Protein AF-A0A5C0ZJ05-F1 (afdb_monomer_lite)

Radius of gyration: 14.86 Å; chains: 1; bounding box: 36×32×46 Å

Sequence (86 aa):
MEITRALFIKSLQEAAYMGAQLALTEAGLSKNFVSKNKAEKQYGKGTIKRMIEEGLINPVKDGYNTSTIRINVSELKAAAMVLNVG

Foldseek 3Di:
DVVVVVVVVVVVVLVVVLVVVVVCVVVVNDDQKDWPVVLCVQQNPVLSVVCVVVVLWDWDQDDDPDPTIITGPSSSSVSCVVVVTD

Secondary structure (DSSP, 8-state):
--HHHHHHHHHHHHHHHHHHHHHHHHTTSS-SEEEHHHHHHHH-HHHHHHHHHTTSS-PEE-SSS---EEEEHHHHHHHHHHTT--

pLDDT: mean 82.75, std 8.48, range [53.69, 93.5]

Structure (mmCIF, N/CA/C/O backbone):
data_AF-A0A5C0ZJ05-F1
#
_entry.id   AF-A0A5C0ZJ05-F1
#
loop_
_atom_site.group_PDB
_atom_site.id
_atom_site.type_symbol
_atom_site.label_atom_id
_atom_site.label_alt_id
_atom_site.label_comp_id
_atom_site.label_asym_id
_atom_site.label_entity_id
_atom_site.label_seq_id
_atom_site.pdbx_PDB_ins_code
_atom_site.Cartn_x
_atom_site.Cartn_y
_atom_site.Cartn_z
_atom_site.occupancy
_atom_site.B_iso_or_equiv
_atom_site.auth_seq_id
_atom_site.auth_comp_id
_atom_site.auth_asym_id
_atom_site.auth_atom_id
_atom_site.pdbx_PDB_model_num
ATOM 1 N N . MET A 1 1 ? 19.991 3.372 -27.703 1.00 55.31 1 MET A N 1
ATOM 2 C CA . MET A 1 1 ? 18.691 2.784 -27.305 1.00 55.31 1 MET A CA 1
ATOM 3 C C . MET A 1 1 ? 18.908 1.774 -26.168 1.00 55.31 1 MET A C 1
ATOM 5 O O . MET A 1 1 ? 18.521 0.624 -26.284 1.00 55.31 1 MET A O 1
ATOM 9 N N . GLU A 1 2 ? 19.563 2.177 -25.071 1.00 60.75 2 GLU A N 1
ATOM 10 C CA . GLU A 1 2 ? 19.808 1.301 -23.900 1.00 60.75 2 GLU A CA 1
ATOM 11 C C . GLU A 1 2 ? 18.791 1.518 -22.771 1.00 60.75 2 GLU A C 1
ATOM 13 O O . GLU A 1 2 ? 18.504 0.600 -22.003 1.00 60.75 2 GLU A O 1
ATOM 18 N N . ILE A 1 3 ? 18.183 2.709 -22.719 1.00 63.88 3 ILE A N 1
ATOM 19 C CA . ILE A 1 3 ? 17.209 3.105 -21.691 1.00 63.88 3 ILE A CA 1
ATOM 20 C C . ILE A 1 3 ? 16.007 2.144 -21.669 1.00 63.88 3 ILE A C 1
ATOM 22 O O . ILE A 1 3 ? 15.539 1.758 -20.602 1.00 63.88 3 ILE A O 1
ATOM 26 N N . THR A 1 4 ? 15.562 1.673 -22.837 1.00 81.56 4 THR A N 1
ATOM 27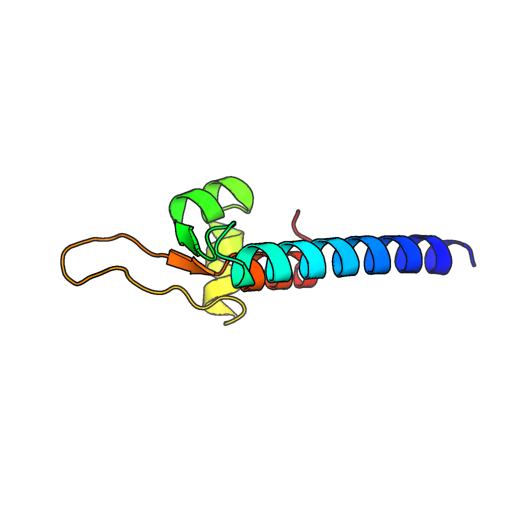 C CA . THR A 1 4 ? 14.400 0.782 -22.972 1.00 81.56 4 THR A CA 1
ATOM 28 C C . THR A 1 4 ? 14.619 -0.584 -22.317 1.00 81.56 4 THR A C 1
ATOM 30 O O . THR A 1 4 ? 13.702 -1.123 -21.703 1.00 81.56 4 THR A O 1
ATOM 33 N N . ARG A 1 5 ? 15.837 -1.141 -22.389 1.00 85.81 5 ARG A N 1
ATOM 34 C CA . ARG A 1 5 ? 16.146 -2.459 -21.811 1.00 85.81 5 ARG A CA 1
ATOM 35 C C . ARG A 1 5 ? 16.180 -2.407 -20.286 1.00 85.81 5 ARG A C 1
ATOM 37 O O . ARG A 1 5 ? 15.634 -3.294 -19.637 1.00 85.81 5 ARG A O 1
ATOM 44 N N . ALA A 1 6 ? 16.792 -1.369 -19.721 1.00 84.19 6 ALA A N 1
ATOM 45 C CA . ALA A 1 6 ? 16.831 -1.173 -18.274 1.00 84.19 6 ALA A CA 1
ATOM 46 C C . ALA A 1 6 ? 15.421 -0.953 -17.696 1.00 84.19 6 ALA A C 1
ATOM 48 O O . ALA A 1 6 ? 15.064 -1.572 -16.695 1.00 84.19 6 ALA A O 1
ATOM 49 N N . LEU A 1 7 ? 14.596 -0.140 -18.367 1.00 84.56 7 LEU A N 1
ATOM 50 C CA . LEU A 1 7 ? 13.207 0.104 -17.965 1.00 84.56 7 LEU A CA 1
ATOM 51 C C . LEU A 1 7 ? 12.358 -1.178 -18.022 1.00 84.56 7 LEU A C 1
ATOM 53 O O . LEU A 1 7 ? 11.550 -1.448 -17.132 1.00 84.56 7 LEU A O 1
ATOM 57 N N . PHE A 1 8 ? 12.577 -2.001 -19.048 1.00 86.56 8 PHE A N 1
ATOM 58 C CA . PHE A 1 8 ? 11.898 -3.283 -19.204 1.00 86.56 8 PHE A CA 1
ATOM 59 C C . PHE A 1 8 ? 12.271 -4.282 -18.098 1.00 86.56 8 PHE A C 1
ATOM 61 O O . PHE A 1 8 ? 11.402 -4.915 -17.509 1.00 86.56 8 PHE A O 1
ATOM 68 N N . ILE A 1 9 ? 13.555 -4.386 -17.745 1.00 89.50 9 ILE A N 1
ATOM 69 C CA . ILE A 1 9 ? 13.990 -5.254 -16.638 1.00 89.50 9 ILE A CA 1
ATOM 70 C C . ILE A 1 9 ? 13.382 -4.786 -15.312 1.00 89.50 9 ILE A C 1
ATOM 72 O O . ILE A 1 9 ? 12.897 -5.611 -14.538 1.00 89.50 9 ILE A O 1
ATOM 76 N N . LYS A 1 10 ? 13.365 -3.472 -15.064 1.00 84.62 10 LYS A N 1
ATOM 77 C CA . LYS A 1 10 ? 12.801 -2.903 -13.836 1.00 84.62 10 LYS A CA 1
ATOM 78 C C . LYS A 1 10 ? 11.303 -3.203 -13.703 1.00 84.62 10 LYS A C 1
ATOM 80 O O . LYS A 1 10 ? 10.871 -3.682 -12.660 1.00 84.62 10 LYS A O 1
ATOM 85 N N . SER A 1 11 ? 10.537 -3.009 -14.775 1.00 79.19 11 SER A N 1
ATOM 86 C CA . SER A 1 11 ? 9.099 -3.316 -14.779 1.00 79.19 11 SER A CA 1
ATOM 87 C C . SER A 1 11 ? 8.808 -4.807 -14.568 1.00 79.19 11 SER A C 1
ATOM 89 O O . SER A 1 11 ? 7.880 -5.145 -13.835 1.00 79.19 11 SER A O 1
ATOM 91 N N . LEU A 1 12 ? 9.627 -5.713 -15.117 1.00 89.75 12 LEU A N 1
ATOM 92 C CA . LEU A 1 12 ? 9.509 -7.152 -14.841 1.00 89.75 12 LEU A CA 1
ATOM 93 C C . LEU A 1 12 ? 9.791 -7.500 -13.373 1.00 89.75 12 LEU A C 1
ATOM 95 O O . LEU A 1 12 ? 9.086 -8.324 -12.791 1.00 89.75 12 LEU A O 1
ATOM 99 N N . GLN A 1 13 ? 10.802 -6.877 -12.764 1.00 86.00 13 GLN A N 1
ATOM 100 C CA . GLN A 1 13 ? 11.118 -7.080 -11.346 1.00 86.00 13 GLN A CA 1
ATOM 101 C C . GLN A 1 13 ? 9.981 -6.596 -10.439 1.00 86.00 13 GLN A C 1
ATOM 103 O O . GLN A 1 13 ? 9.606 -7.293 -9.495 1.00 86.00 13 GLN A O 1
ATOM 108 N N . GLU A 1 14 ? 9.400 -5.436 -10.746 1.00 80.25 14 GLU A N 1
ATOM 109 C CA . GLU A 1 14 ? 8.261 -4.879 -10.009 1.00 80.25 14 GLU A CA 1
ATOM 110 C C . GLU A 1 14 ? 7.018 -5.768 -10.144 1.00 80.25 14 GLU A C 1
ATOM 112 O O . GLU A 1 14 ? 6.383 -6.092 -9.138 1.00 80.25 14 GLU A O 1
ATOM 117 N N . ALA A 1 15 ? 6.722 -6.256 -11.353 1.00 83.06 15 ALA A N 1
ATOM 118 C CA . ALA A 1 15 ? 5.616 -7.181 -11.589 1.00 83.06 15 ALA A CA 1
ATOM 119 C C . ALA A 1 15 ? 5.788 -8.504 -10.821 1.00 83.06 15 ALA A C 1
ATOM 121 O O . ALA A 1 15 ? 4.851 -8.967 -10.167 1.00 83.06 15 ALA A O 1
ATOM 122 N N . ALA A 1 16 ? 6.991 -9.090 -10.837 1.00 84.38 16 ALA A N 1
ATOM 123 C CA . ALA A 1 16 ? 7.288 -10.316 -10.097 1.00 84.38 16 ALA A CA 1
ATOM 124 C C . ALA A 1 16 ? 7.128 -10.121 -8.581 1.00 84.38 16 ALA A C 1
ATOM 126 O O . ALA A 1 16 ? 6.551 -10.965 -7.893 1.00 84.38 16 ALA A O 1
ATOM 127 N N . TYR A 1 17 ? 7.588 -8.982 -8.062 1.00 81.12 17 TYR A N 1
ATOM 128 C CA . TYR A 1 17 ? 7.429 -8.632 -6.657 1.00 81.12 17 TYR A CA 1
ATOM 129 C C . TYR A 1 17 ? 5.953 -8.489 -6.260 1.00 81.12 17 TYR A C 1
ATOM 131 O O . TYR A 1 17 ? 5.543 -9.025 -5.228 1.00 81.12 17 TYR A O 1
ATOM 139 N N . MET A 1 18 ? 5.139 -7.820 -7.084 1.00 77.25 18 MET A N 1
ATOM 140 C CA . MET A 1 18 ? 3.695 -7.698 -6.853 1.00 77.25 18 MET A CA 1
ATOM 141 C C . MET A 1 18 ? 2.987 -9.056 -6.894 1.00 77.25 18 MET A C 1
ATOM 143 O O . MET A 1 18 ? 2.180 -9.342 -6.010 1.00 77.25 18 MET A O 1
ATOM 147 N N . GLY A 1 19 ? 3.329 -9.921 -7.853 1.00 80.06 19 GLY A N 1
ATOM 148 C CA . GLY A 1 19 ? 2.779 -11.276 -7.938 1.00 80.06 19 GLY A CA 1
ATOM 149 C C . GLY A 1 19 ? 3.096 -12.119 -6.699 1.00 80.06 19 GLY A C 1
ATOM 150 O O . GLY A 1 19 ? 2.208 -12.759 -6.139 1.00 80.06 19 GLY A O 1
ATOM 151 N N . ALA A 1 20 ? 4.336 -12.056 -6.203 1.00 80.81 20 ALA A N 1
ATOM 152 C CA . ALA A 1 20 ? 4.734 -12.753 -4.980 1.00 80.81 20 ALA A CA 1
ATOM 153 C C . ALA A 1 20 ? 3.976 -12.241 -3.744 1.00 80.81 20 ALA A C 1
ATOM 155 O O . ALA A 1 20 ? 3.559 -13.026 -2.893 1.00 80.81 20 ALA A O 1
ATOM 156 N N . GLN A 1 21 ? 3.772 -10.926 -3.644 1.00 76.38 21 GLN A N 1
ATOM 157 C CA . GLN A 1 21 ? 2.989 -10.332 -2.564 1.00 76.38 21 GLN A CA 1
ATOM 158 C C . GLN A 1 21 ? 1.540 -10.803 -2.575 1.00 76.38 21 GLN A C 1
ATOM 160 O O . GLN A 1 21 ? 1.035 -11.185 -1.522 1.00 76.38 21 GLN A O 1
ATOM 165 N N . LEU A 1 22 ? 0.905 -10.796 -3.750 1.00 76.12 22 LEU A N 1
ATOM 166 C CA . LEU A 1 22 ? -0.469 -11.251 -3.928 1.00 76.12 22 LEU A CA 1
ATOM 167 C C . LEU A 1 22 ? -0.612 -12.716 -3.500 1.00 76.12 22 LEU A C 1
ATOM 169 O O . LEU A 1 22 ? -1.466 -13.022 -2.677 1.00 76.12 22 LEU A O 1
ATOM 173 N N . ALA A 1 23 ? 0.288 -13.590 -3.961 1.00 79.44 23 ALA A N 1
ATOM 174 C CA . ALA A 1 23 ? 0.274 -15.008 -3.612 1.00 79.44 23 ALA A CA 1
ATOM 175 C C . ALA A 1 23 ? 0.434 -15.250 -2.099 1.00 79.44 23 ALA A C 1
ATOM 177 O O . ALA A 1 23 ? -0.293 -16.050 -1.515 1.00 79.44 23 ALA A O 1
ATOM 178 N N . LEU A 1 24 ? 1.347 -14.531 -1.432 1.00 76.88 24 LEU A N 1
ATOM 179 C CA . LEU A 1 24 ? 1.516 -14.617 0.027 1.00 76.88 24 LEU A CA 1
ATOM 180 C C . LEU A 1 24 ? 0.276 -14.127 0.781 1.00 76.88 24 LEU A C 1
ATOM 182 O O . LEU A 1 24 ? -0.066 -14.652 1.839 1.00 76.88 24 LEU A O 1
ATOM 186 N N . THR A 1 25 ? -0.378 -13.105 0.245 1.00 76.31 25 THR A N 1
ATOM 187 C CA . THR A 1 25 ? -1.626 -12.540 0.751 1.00 76.31 25 THR A CA 1
ATOM 188 C C . THR A 1 25 ? -2.786 -13.530 0.620 1.00 76.31 25 THR A C 1
ATOM 190 O O . THR A 1 25 ? -3.494 -13.765 1.597 1.00 76.31 25 THR A O 1
ATOM 193 N N . GLU A 1 26 ? -2.964 -14.141 -0.551 1.00 75.75 26 GLU A N 1
ATOM 194 C CA . GLU A 1 26 ? -4.012 -15.137 -0.816 1.00 75.75 26 GLU A CA 1
ATOM 195 C C . GLU A 1 26 ? -3.810 -16.411 0.007 1.00 75.75 26 GLU A C 1
ATOM 197 O O . GLU A 1 26 ? -4.770 -16.975 0.525 1.00 75.75 26 GLU A O 1
ATOM 202 N N . ALA A 1 27 ? -2.555 -16.812 0.219 1.00 79.56 27 ALA A N 1
ATOM 203 C CA . ALA A 1 27 ? -2.196 -17.914 1.105 1.00 79.56 27 ALA A CA 1
ATOM 204 C C . ALA A 1 27 ? -2.379 -17.591 2.605 1.00 79.56 27 ALA A C 1
ATOM 206 O O . ALA A 1 27 ? -2.130 -18.449 3.450 1.00 79.56 27 ALA A O 1
ATOM 207 N N . GLY A 1 28 ? -2.759 -16.357 2.966 1.00 75.19 28 GLY A N 1
ATOM 208 C CA . GLY A 1 28 ? -2.901 -15.913 4.358 1.00 75.19 28 GLY A CA 1
ATOM 209 C C . GLY A 1 28 ? -1.573 -15.764 5.115 1.00 75.19 28 GLY A C 1
ATOM 210 O O . GLY A 1 28 ? -1.572 -15.566 6.329 1.00 75.19 28 GLY A O 1
ATOM 211 N N . LEU A 1 29 ? -0.440 -15.843 4.412 1.00 76.50 29 LEU A N 1
ATOM 212 C CA . LEU A 1 29 ? 0.915 -15.776 4.970 1.00 76.50 29 LEU A CA 1
ATOM 213 C C . LEU A 1 29 ? 1.410 -14.334 5.164 1.00 76.50 29 LEU A C 1
ATOM 215 O O . LEU A 1 29 ? 2.348 -14.096 5.924 1.00 76.50 29 LEU A O 1
ATOM 219 N N . SER A 1 30 ? 0.785 -13.360 4.499 1.00 71.62 30 SER A N 1
ATOM 220 C CA . SER A 1 30 ? 1.085 -11.933 4.638 1.00 71.62 30 SER A CA 1
ATOM 221 C C . SER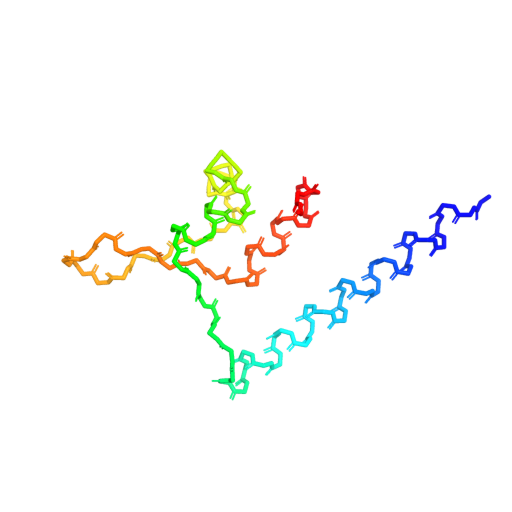 A 1 30 ? -0.168 -11.138 4.995 1.00 71.62 30 SER A C 1
ATOM 223 O O . SER A 1 30 ? -1.261 -11.404 4.503 1.00 71.62 30 SER A O 1
ATOM 225 N N . LYS A 1 31 ? -0.013 -10.116 5.847 1.00 68.94 31 LYS A N 1
ATOM 226 C CA . LYS A 1 31 ? -1.108 -9.192 6.161 1.00 68.94 31 LYS A CA 1
ATOM 227 C C . LYS A 1 31 ? -1.340 -8.255 4.978 1.00 68.94 31 LYS A C 1
ATOM 229 O O . LYS A 1 31 ? -0.474 -7.451 4.646 1.00 68.94 31 LYS A O 1
ATOM 234 N N . ASN A 1 32 ? -2.554 -8.283 4.435 1.00 79.31 32 ASN A N 1
ATOM 235 C CA . ASN A 1 32 ? -2.977 -7.427 3.314 1.00 79.31 32 ASN A CA 1
ATOM 236 C C . ASN A 1 32 ? -3.050 -5.949 3.685 1.00 79.31 32 ASN A C 1
ATOM 238 O O . ASN A 1 32 ? -3.195 -5.101 2.813 1.00 79.31 32 ASN A O 1
ATOM 242 N N . PHE A 1 33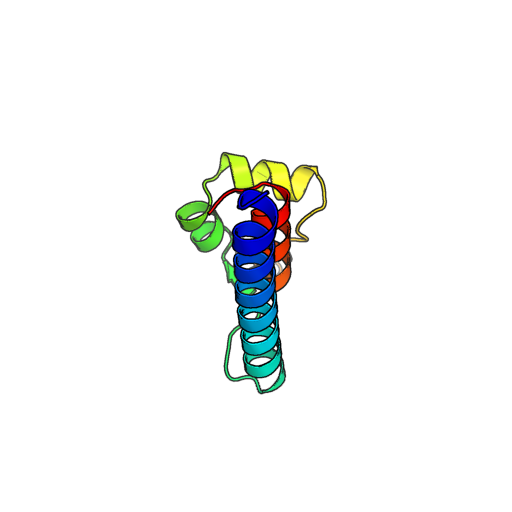 ? -2.977 -5.640 4.980 1.00 84.75 33 PHE A N 1
ATOM 243 C CA . PHE A 1 33 ? -3.184 -4.307 5.506 1.00 84.75 33 PHE A CA 1
ATOM 244 C C . PHE A 1 33 ? -2.026 -3.866 6.391 1.00 84.75 33 PHE A C 1
ATOM 246 O O . PHE A 1 33 ? -1.527 -4.618 7.233 1.00 84.75 33 PHE A O 1
ATOM 253 N N . VAL A 1 34 ? -1.664 -2.597 6.258 1.00 88.06 34 VAL A N 1
ATOM 254 C CA . VAL A 1 34 ? -0.789 -1.877 7.183 1.00 88.06 34 VAL A CA 1
ATOM 255 C C . VAL A 1 34 ? -1.563 -0.755 7.850 1.00 88.06 34 VAL A C 1
ATOM 257 O O . VAL A 1 34 ? -2.543 -0.249 7.308 1.00 88.06 34 VAL A O 1
ATOM 260 N N . SER A 1 35 ? -1.138 -0.352 9.044 1.00 88.69 35 SER A N 1
ATOM 261 C CA . SER A 1 35 ? -1.709 0.839 9.664 1.00 88.69 35 SER A CA 1
ATOM 262 C C . SER A 1 35 ? -1.287 2.092 8.896 1.00 88.69 35 SER A C 1
ATOM 264 O O . SER A 1 35 ? -0.163 2.167 8.390 1.00 88.69 35 SER A O 1
ATOM 266 N N . LYS A 1 36 ? -2.151 3.111 8.876 1.00 89.94 36 LYS A N 1
ATOM 267 C CA . LYS A 1 36 ? -1.839 4.426 8.299 1.00 89.94 36 LYS A CA 1
ATOM 268 C C . LYS A 1 36 ? -0.517 4.983 8.831 1.00 89.94 36 LYS A C 1
ATOM 270 O O . LYS A 1 36 ? 0.324 5.391 8.045 1.00 89.94 36 LYS A O 1
ATOM 275 N N . ASN A 1 37 ? -0.271 4.888 10.139 1.00 87.94 37 ASN A N 1
ATOM 276 C CA . ASN A 1 37 ? 0.987 5.343 10.744 1.00 87.94 37 ASN A CA 1
ATOM 277 C C . ASN A 1 37 ? 2.220 4.623 10.173 1.00 87.94 37 ASN A C 1
ATOM 279 O O . ASN A 1 37 ? 3.273 5.236 10.016 1.00 87.94 37 ASN A O 1
ATOM 283 N N . LYS A 1 38 ? 2.117 3.320 9.880 1.00 88.56 38 LYS A N 1
ATOM 284 C CA . LYS A 1 38 ? 3.216 2.565 9.266 1.00 88.56 38 LYS A CA 1
ATOM 285 C C . LYS A 1 38 ? 3.433 2.995 7.814 1.00 88.56 38 LYS A C 1
ATOM 287 O O . LYS A 1 38 ? 4.576 3.200 7.425 1.00 88.56 38 LYS A O 1
ATOM 292 N N . ALA A 1 39 ? 2.355 3.189 7.055 1.00 89.19 39 ALA A N 1
ATOM 293 C CA . ALA A 1 39 ? 2.420 3.697 5.687 1.00 89.19 39 ALA A CA 1
ATOM 294 C C . ALA A 1 39 ? 3.029 5.112 5.628 1.00 89.19 39 ALA A C 1
ATOM 296 O O . ALA A 1 39 ? 3.935 5.363 4.842 1.00 89.19 39 ALA A O 1
ATOM 297 N N . GLU A 1 40 ? 2.616 6.014 6.519 1.00 92.50 40 GLU A N 1
ATOM 298 C CA . GLU A 1 40 ? 3.159 7.375 6.620 1.00 92.50 40 GLU A CA 1
ATOM 299 C C . GLU A 1 40 ? 4.642 7.401 6.994 1.00 92.50 40 GLU A C 1
ATOM 301 O O . GLU A 1 40 ? 5.374 8.254 6.498 1.00 92.50 40 GLU A O 1
ATOM 306 N N . LYS A 1 41 ? 5.101 6.475 7.848 1.00 90.19 41 LYS A N 1
ATOM 307 C CA . LYS A 1 41 ? 6.530 6.327 8.163 1.00 90.19 41 LYS A CA 1
ATOM 308 C C . LYS A 1 41 ? 7.350 5.868 6.959 1.00 90.19 41 LYS A C 1
ATOM 310 O O . LYS A 1 41 ? 8.513 6.235 6.872 1.00 90.19 41 LYS A O 1
ATOM 315 N N . GLN A 1 42 ? 6.766 5.058 6.078 1.00 88.19 42 GLN A N 1
ATOM 316 C CA . GLN A 1 42 ? 7.468 4.492 4.930 1.00 88.19 42 GLN A CA 1
ATOM 317 C C . GLN A 1 42 ? 7.474 5.436 3.720 1.00 88.19 42 GLN A C 1
ATOM 319 O O . GLN A 1 42 ? 8.517 5.622 3.113 1.00 88.19 42 GLN A O 1
ATOM 324 N N . TYR A 1 43 ? 6.336 6.051 3.391 1.00 88.25 43 TYR A N 1
ATOM 325 C CA . TYR A 1 43 ? 6.164 6.834 2.157 1.00 88.25 43 TYR A CA 1
ATOM 326 C C . TYR A 1 43 ? 6.068 8.349 2.393 1.00 88.25 43 TYR A C 1
ATOM 328 O O . TYR A 1 43 ? 6.062 9.133 1.445 1.00 88.25 43 TYR A O 1
ATOM 336 N N . GLY A 1 44 ? 5.980 8.776 3.655 1.00 91.50 44 GLY A N 1
ATOM 337 C CA . GLY A 1 44 ? 5.794 10.170 4.045 1.00 91.50 44 GLY A CA 1
ATOM 338 C C . GLY A 1 44 ? 4.321 10.575 4.160 1.00 91.50 44 GLY A C 1
ATOM 339 O O . GLY A 1 44 ? 3.459 10.159 3.386 1.00 91.50 44 GLY A O 1
ATOM 340 N N . LYS A 1 45 ? 4.022 11.443 5.135 1.00 92.19 45 LYS A N 1
ATOM 341 C CA . LYS A 1 45 ? 2.652 11.913 5.419 1.00 92.19 45 LYS A CA 1
ATOM 342 C C . LYS A 1 45 ? 1.997 12.626 4.236 1.00 92.19 45 LYS A C 1
ATOM 344 O O . LYS A 1 45 ? 0.829 12.380 3.953 1.00 92.19 45 LYS A O 1
ATOM 349 N N . GLY A 1 46 ? 2.742 13.500 3.554 1.00 92.62 46 GLY A N 1
ATOM 350 C CA . GLY A 1 46 ? 2.242 14.247 2.395 1.00 92.62 46 GLY A CA 1
ATOM 351 C C . GLY A 1 46 ? 1.880 13.329 1.229 1.00 92.62 46 GLY A C 1
ATOM 352 O O . GLY A 1 46 ? 0.812 13.475 0.645 1.00 92.62 46 GLY A O 1
ATOM 353 N N . THR A 1 47 ? 2.719 12.327 0.965 1.00 92.62 47 THR A N 1
ATOM 354 C CA . THR A 1 47 ? 2.492 11.311 -0.067 1.00 92.62 47 THR A CA 1
ATOM 355 C C . THR A 1 47 ? 1.236 10.497 0.215 1.00 92.62 47 THR A C 1
ATOM 357 O O . THR A 1 47 ? 0.375 10.388 -0.650 1.00 92.62 47 THR A O 1
ATOM 360 N N . ILE A 1 48 ? 1.084 9.980 1.440 1.00 93.38 48 ILE A N 1
ATOM 361 C CA . ILE A 1 48 ? -0.112 9.222 1.837 1.00 93.38 48 ILE A CA 1
ATOM 362 C C . ILE A 1 48 ? -1.368 10.082 1.7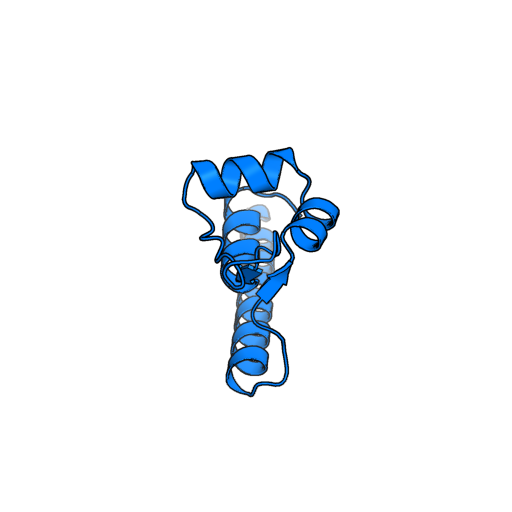31 1.00 93.38 48 ILE A C 1
ATOM 364 O O . ILE A 1 48 ? -2.381 9.619 1.218 1.00 93.38 48 ILE A O 1
ATOM 368 N N . LYS A 1 49 ? -1.308 11.338 2.187 1.00 93.50 49 LYS A N 1
ATOM 369 C CA . LYS A 1 49 ? -2.426 12.276 2.059 1.00 93.50 49 LYS A CA 1
ATOM 370 C C . LYS A 1 49 ? -2.820 12.460 0.590 1.00 93.50 49 LYS A C 1
ATOM 372 O O . LYS A 1 49 ? -3.989 12.276 0.274 1.00 93.50 49 LYS A O 1
ATOM 377 N N . ARG A 1 50 ? -1.848 12.719 -0.291 1.00 92.50 50 ARG A N 1
ATOM 378 C CA . ARG A 1 50 ? -2.084 12.858 -1.732 1.00 92.50 50 ARG A CA 1
ATOM 379 C C . ARG A 1 50 ? -2.708 11.599 -2.333 1.00 92.50 50 ARG A C 1
ATOM 381 O O . ARG A 1 50 ? -3.700 11.704 -3.033 1.00 92.50 50 ARG A O 1
ATOM 388 N N . MET A 1 51 ? -2.185 10.416 -2.013 1.00 91.75 51 MET A N 1
ATOM 389 C CA . MET A 1 51 ? -2.727 9.145 -2.514 1.00 91.75 51 MET A CA 1
ATOM 390 C C . MET A 1 51 ? -4.188 8.920 -2.104 1.00 91.75 51 MET A C 1
ATOM 392 O O . MET A 1 51 ? -4.955 8.363 -2.882 1.00 91.75 51 MET A O 1
ATOM 396 N N . ILE A 1 52 ? -4.574 9.341 -0.894 1.00 92.19 52 ILE A N 1
ATOM 397 C CA . ILE A 1 52 ? -5.966 9.265 -0.423 1.00 92.19 52 ILE A CA 1
ATOM 398 C C . ILE A 1 52 ? -6.836 10.284 -1.166 1.00 92.19 52 ILE A C 1
ATOM 400 O O . ILE A 1 52 ? -7.929 9.945 -1.603 1.00 92.19 52 ILE A O 1
ATOM 404 N N . GLU A 1 53 ? -6.359 11.522 -1.313 1.00 92.50 53 GLU A N 1
ATOM 405 C CA . GLU A 1 53 ? -7.085 12.602 -1.998 1.00 92.50 53 GLU A CA 1
ATOM 406 C C . GLU A 1 53 ? -7.284 12.317 -3.494 1.00 92.50 53 GLU A C 1
ATOM 408 O O . GLU A 1 53 ? -8.342 12.612 -4.039 1.00 92.50 53 GLU A O 1
ATOM 413 N N . GLU A 1 54 ? -6.299 11.693 -4.140 1.00 90.56 54 GLU A N 1
ATOM 414 C CA . GLU A 1 54 ? -6.350 11.263 -5.543 1.00 90.56 54 GLU A CA 1
ATOM 415 C C . GLU A 1 54 ? -7.101 9.931 -5.738 1.00 90.56 54 GLU A C 1
ATOM 417 O O . GLU A 1 54 ? -7.274 9.487 -6.871 1.00 90.56 54 GLU A O 1
ATOM 422 N N . GLY A 1 55 ? -7.549 9.274 -4.660 1.00 89.81 55 GLY A N 1
ATOM 423 C CA . GLY A 1 55 ? -8.282 8.004 -4.726 1.00 89.81 55 GLY A CA 1
ATOM 424 C C . GLY A 1 55 ? -7.436 6.797 -5.151 1.00 89.81 55 GLY A C 1
ATOM 425 O O . GLY A 1 55 ? -7.984 5.774 -5.555 1.00 89.81 55 GLY A O 1
ATOM 426 N N . LEU A 1 56 ? -6.105 6.894 -5.063 1.00 87.69 56 LEU A N 1
ATOM 427 C CA . LEU A 1 56 ? -5.176 5.811 -5.408 1.00 87.69 56 LEU A CA 1
ATOM 428 C C . LEU A 1 56 ? -5.146 4.699 -4.352 1.00 87.69 56 LEU A C 1
ATOM 430 O O . LEU A 1 56 ? -4.787 3.564 -4.658 1.00 87.69 56 LEU A O 1
ATOM 434 N N . ILE A 1 57 ? -5.483 5.032 -3.104 1.00 91.19 57 ILE A N 1
ATOM 435 C CA . ILE A 1 57 ? -5.594 4.084 -1.992 1.00 91.19 57 ILE A CA 1
ATOM 436 C C . ILE A 1 57 ? -6.893 4.332 -1.234 1.00 91.19 57 ILE A C 1
ATOM 438 O O . ILE A 1 57 ? -7.284 5.485 -1.047 1.00 91.19 57 ILE A O 1
ATOM 442 N N . ASN A 1 58 ? -7.521 3.264 -0.736 1.00 89.12 58 ASN A N 1
ATOM 443 C CA . ASN A 1 58 ? -8.800 3.325 -0.031 1.00 89.12 58 ASN A CA 1
ATOM 444 C C . ASN A 1 58 ? -8.628 2.903 1.437 1.00 89.12 58 ASN A C 1
ATOM 446 O O . ASN A 1 58 ? -8.647 1.711 1.763 1.00 89.12 58 ASN A O 1
ATOM 450 N N . PRO A 1 59 ? -8.435 3.856 2.368 1.00 88.38 59 PRO A N 1
ATOM 451 C CA . PRO A 1 59 ? -8.247 3.533 3.772 1.00 88.38 59 PRO A CA 1
ATOM 452 C C . PRO A 1 59 ? -9.543 3.009 4.393 1.00 88.38 59 PRO A C 1
ATOM 454 O O . PRO A 1 59 ? -10.595 3.638 4.302 1.00 88.38 59 PRO A O 1
ATOM 457 N N . VAL A 1 60 ? -9.446 1.898 5.113 1.00 87.50 60 VAL A N 1
ATOM 458 C CA . VAL A 1 60 ? -10.555 1.301 5.859 1.00 87.50 60 VAL A CA 1
ATOM 459 C C . VAL A 1 60 ? -10.378 1.615 7.340 1.00 87.50 60 VAL A C 1
ATOM 461 O O . VAL A 1 60 ? -9.339 1.312 7.932 1.00 87.50 60 VAL A O 1
ATOM 464 N N . LYS A 1 61 ? -11.388 2.226 7.965 1.00 84.44 61 LYS A N 1
ATOM 465 C CA . LYS A 1 61 ? -11.387 2.453 9.416 1.00 84.44 61 LYS A CA 1
ATOM 466 C C . LYS A 1 61 ? -11.654 1.139 10.150 1.00 84.44 61 LYS A C 1
ATOM 468 O O . LYS A 1 61 ? -12.566 0.400 9.789 1.00 84.44 61 LYS A O 1
ATOM 473 N N . ASP A 1 62 ? -10.868 0.864 11.186 1.00 80.06 62 ASP A N 1
ATOM 474 C CA . ASP A 1 62 ? -11.006 -0.343 11.992 1.00 80.06 62 ASP A CA 1
ATOM 475 C C . ASP A 1 62 ? -11.876 -0.088 13.230 1.00 80.06 62 ASP A C 1
ATOM 477 O O . ASP A 1 62 ? -11.470 0.579 14.187 1.00 80.06 62 ASP A O 1
ATOM 481 N N . GLY A 1 63 ? -13.091 -0.632 13.204 1.00 72.94 63 GLY A N 1
ATOM 482 C CA . GLY A 1 63 ? -14.057 -0.528 14.294 1.00 72.94 63 GLY A CA 1
ATOM 483 C C . GLY A 1 63 ? -14.592 0.887 14.561 1.00 72.94 63 GLY A C 1
ATOM 484 O O . GLY A 1 63 ? -14.223 1.878 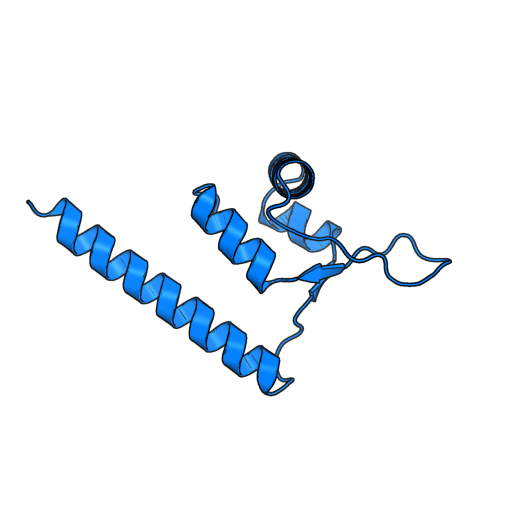13.928 1.00 72.94 63 GLY A O 1
ATOM 485 N N . TYR A 1 64 ? -15.503 0.972 15.533 1.00 69.00 64 TYR A N 1
ATOM 486 C CA . TYR A 1 64 ? -16.207 2.215 15.873 1.00 69.00 64 TYR A CA 1
ATOM 487 C C . TYR A 1 64 ? -15.445 3.083 16.888 1.00 69.00 64 TYR A C 1
ATOM 489 O O . TYR A 1 64 ? -15.396 4.301 16.728 1.00 69.00 64 TYR A O 1
ATOM 497 N N . ASN A 1 65 ? -14.784 2.455 17.869 1.00 72.88 65 ASN A N 1
ATOM 498 C CA . ASN A 1 65 ? -14.121 3.127 18.999 1.00 72.88 65 ASN A CA 1
ATOM 499 C C . ASN A 1 65 ? -12.594 3.246 18.872 1.00 72.88 65 ASN A C 1
ATOM 501 O O . ASN A 1 65 ? -11.930 3.613 19.839 1.00 72.88 65 ASN A O 1
ATOM 505 N N . THR A 1 66 ? -12.012 2.942 17.708 1.00 73.19 66 THR A N 1
ATOM 506 C CA . THR A 1 66 ? -10.573 3.141 17.490 1.00 73.19 66 THR A CA 1
ATOM 507 C C . THR A 1 66 ? -10.309 4.111 16.345 1.00 73.19 66 THR A C 1
ATOM 509 O O . THR A 1 66 ? -11.064 4.192 15.375 1.00 73.19 66 THR A O 1
ATOM 512 N N . SER A 1 67 ? -9.207 4.852 16.454 1.00 73.44 67 SER A N 1
ATOM 513 C CA . SER A 1 67 ? -8.681 5.696 15.373 1.00 73.44 67 SER A CA 1
ATOM 514 C C . SER A 1 67 ? -7.785 4.909 14.410 1.00 73.44 67 SER A C 1
ATOM 516 O O . SER A 1 67 ? -7.051 5.500 13.618 1.00 73.44 67 SER A O 1
ATOM 518 N N . THR A 1 68 ? -7.794 3.576 14.493 1.00 81.88 68 THR A N 1
ATOM 519 C CA . THR A 1 68 ? -6.963 2.723 13.649 1.00 81.88 68 THR A CA 1
ATOM 520 C C . THR A 1 68 ? -7.501 2.750 12.228 1.00 81.88 68 THR A C 1
ATOM 522 O O . THR A 1 68 ? -8.668 2.464 11.979 1.00 81.88 68 THR A O 1
ATOM 525 N N . ILE A 1 69 ? -6.629 3.091 11.284 1.00 86.94 69 ILE A N 1
ATOM 526 C CA . ILE A 1 69 ? -6.926 3.064 9.854 1.00 86.94 69 ILE A CA 1
ATOM 527 C C . ILE A 1 69 ? -6.005 2.032 9.222 1.00 86.94 69 ILE A C 1
ATOM 529 O O . ILE A 1 69 ? -4.783 2.092 9.403 1.00 86.94 69 ILE A O 1
ATOM 533 N N . ARG A 1 70 ? -6.599 1.091 8.495 1.00 88.25 70 ARG A N 1
ATOM 534 C CA . ARG A 1 70 ? -5.925 0.058 7.717 1.00 88.25 70 ARG A CA 1
ATOM 535 C C . ARG A 1 70 ? -5.886 0.473 6.254 1.00 88.25 70 ARG A C 1
ATOM 537 O O . ARG A 1 70 ? -6.881 0.929 5.708 1.00 88.25 70 ARG A O 1
ATOM 544 N N . ILE A 1 71 ? -4.734 0.305 5.626 1.00 89.31 71 ILE A N 1
ATOM 545 C CA . ILE A 1 71 ? -4.522 0.591 4.208 1.00 89.31 71 ILE A CA 1
ATOM 546 C C . ILE A 1 71 ? -4.040 -0.688 3.542 1.00 89.31 71 ILE A C 1
ATOM 548 O O . ILE A 1 71 ? -3.168 -1.369 4.091 1.00 89.31 71 ILE A O 1
ATOM 552 N N . ASN A 1 72 ? -4.622 -1.023 2.392 1.00 87.38 72 ASN A N 1
ATOM 553 C CA . ASN A 1 72 ? -4.230 -2.193 1.624 1.00 87.38 72 ASN A CA 1
ATOM 554 C C . ASN A 1 72 ? -2.792 -2.021 1.099 1.00 87.38 72 ASN A C 1
ATOM 556 O O . ASN A 1 72 ? -2.465 -1.016 0.473 1.00 87.38 72 ASN A O 1
ATOM 560 N N . VAL A 1 73 ? -1.920 -2.992 1.373 1.00 85.44 73 VAL A N 1
ATOM 561 C CA . VAL A 1 73 ? -0.496 -2.942 1.000 1.00 85.44 73 VAL A CA 1
ATOM 562 C C . VAL A 1 73 ? -0.306 -2.957 -0.515 1.00 85.44 73 VAL A C 1
ATOM 564 O O . VAL A 1 73 ? 0.595 -2.284 -1.015 1.00 85.44 73 VAL A O 1
ATOM 567 N N . SER A 1 74 ? -1.147 -3.690 -1.244 1.00 82.06 74 SER A N 1
ATOM 568 C CA . SER A 1 74 ? -1.086 -3.779 -2.702 1.00 82.06 74 SER A CA 1
ATOM 569 C C . SER A 1 74 ? -1.465 -2.452 -3.355 1.00 82.06 74 SER A C 1
ATOM 571 O O . SER A 1 74 ? -0.726 -1.976 -4.213 1.00 82.06 74 SER A O 1
ATOM 573 N N . GLU A 1 75 ? -2.546 -1.805 -2.898 1.00 84.88 75 GLU A N 1
ATOM 574 C CA . GLU A 1 75 ? -2.926 -0.458 -3.361 1.00 84.88 75 GLU A CA 1
ATOM 575 C C . GLU A 1 75 ? -1.815 0.554 -3.070 1.00 84.88 75 GLU A C 1
ATOM 577 O O . GLU A 1 75 ? -1.419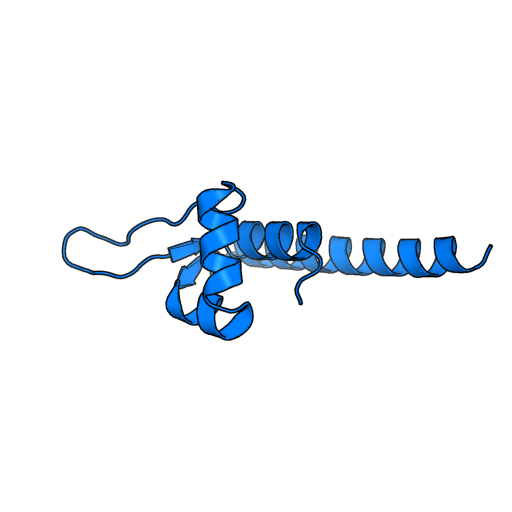 1.323 -3.940 1.00 84.88 75 GLU A O 1
ATOM 582 N N . LEU A 1 76 ? -1.248 0.504 -1.860 1.00 87.94 76 LEU A N 1
ATOM 583 C CA . LEU A 1 76 ? -0.165 1.389 -1.439 1.00 87.94 76 LEU A CA 1
ATOM 584 C C . LEU A 1 76 ? 1.056 1.289 -2.363 1.00 87.94 76 LEU A C 1
ATOM 586 O O . LEU A 1 76 ? 1.650 2.300 -2.731 1.00 87.94 76 LEU A O 1
ATOM 590 N N . LYS A 1 77 ? 1.423 0.067 -2.755 1.00 84.06 77 LYS A N 1
ATOM 591 C CA . LYS A 1 77 ? 2.553 -0.186 -3.656 1.00 84.06 77 LYS A CA 1
ATOM 592 C C . LYS A 1 77 ? 2.260 0.209 -5.091 1.00 84.06 77 LYS A C 1
ATOM 594 O O . LYS A 1 77 ? 3.126 0.798 -5.730 1.00 84.06 77 LYS A O 1
ATOM 599 N N . ALA A 1 78 ? 1.057 -0.078 -5.578 1.00 84.12 78 ALA A N 1
ATOM 600 C CA . ALA A 1 78 ? 0.626 0.364 -6.897 1.00 84.12 78 ALA A CA 1
ATOM 601 C C . ALA A 1 78 ? 0.641 1.899 -6.992 1.00 84.12 78 ALA A C 1
ATOM 603 O O . ALA A 1 78 ? 1.227 2.456 -7.918 1.00 84.12 78 ALA A O 1
ATOM 604 N N . ALA A 1 79 ? 0.097 2.589 -5.988 1.00 87.31 79 ALA A N 1
ATOM 605 C CA . ALA A 1 79 ? 0.105 4.046 -5.913 1.00 87.31 79 ALA A CA 1
ATOM 606 C C . ALA A 1 79 ? 1.532 4.614 -5.855 1.00 87.31 79 ALA A C 1
ATOM 608 O O . ALA A 1 79 ? 1.850 5.581 -6.545 1.00 87.31 79 ALA A O 1
ATOM 609 N N . ALA A 1 80 ? 2.413 4.007 -5.056 1.00 85.44 80 ALA A N 1
ATOM 610 C CA . ALA A 1 80 ? 3.816 4.405 -4.953 1.00 85.44 80 ALA A CA 1
ATOM 611 C C . ALA A 1 80 ? 4.546 4.307 -6.304 1.00 85.44 80 ALA A C 1
ATOM 613 O O . ALA A 1 80 ? 5.297 5.212 -6.671 1.00 85.44 80 ALA A O 1
ATOM 614 N N . MET A 1 81 ? 4.255 3.256 -7.073 1.00 81.31 81 MET A N 1
ATOM 615 C CA . MET A 1 81 ? 4.801 3.044 -8.412 1.00 81.31 81 MET A CA 1
ATOM 616 C C . MET A 1 81 ? 4.318 4.105 -9.409 1.00 81.31 81 MET A C 1
ATOM 618 O O . MET A 1 81 ? 5.138 4.689 -10.112 1.00 81.31 81 MET A O 1
ATOM 622 N N . VAL A 1 82 ? 3.018 4.428 -9.420 1.00 82.62 82 VAL A N 1
ATOM 623 C CA . VAL A 1 82 ? 2.456 5.503 -10.267 1.00 82.62 82 VAL A CA 1
ATOM 624 C C . VAL A 1 82 ? 3.112 6.850 -9.960 1.00 82.62 82 VAL A C 1
ATOM 626 O O . VAL A 1 82 ? 3.426 7.624 -10.863 1.00 82.62 82 VAL A O 1
ATOM 629 N N . LEU A 1 83 ? 3.347 7.124 -8.679 1.00 82.12 83 LEU A N 1
ATOM 630 C CA . LEU A 1 83 ? 3.891 8.396 -8.221 1.00 82.12 83 LEU A CA 1
ATOM 631 C C . LEU A 1 83 ? 5.431 8.455 -8.238 1.00 82.12 83 LEU A C 1
ATOM 633 O O . LEU A 1 83 ? 5.982 9.509 -7.921 1.00 82.12 83 LEU A O 1
ATOM 637 N N . ASN A 1 84 ? 6.116 7.368 -8.624 1.00 77.94 84 ASN A N 1
ATOM 638 C CA . ASN A 1 84 ? 7.576 7.209 -8.581 1.00 77.94 84 ASN A CA 1
ATOM 639 C C . ASN A 1 84 ? 8.194 7.538 -7.208 1.00 77.94 84 ASN A C 1
ATOM 641 O O . ASN A 1 84 ? 9.258 8.151 -7.125 1.00 77.94 84 ASN A O 1
ATOM 645 N N . VAL A 1 85 ? 7.525 7.143 -6.124 1.00 62.19 85 VAL A N 1
ATOM 646 C CA . VAL A 1 85 ? 7.990 7.374 -4.748 1.00 62.19 85 VAL A CA 1
ATOM 647 C C . VAL A 1 85 ? 8.314 6.020 -4.126 1.00 62.19 85 VAL A C 1
ATOM 649 O O . VAL A 1 85 ? 7.446 5.151 -4.085 1.00 62.19 85 VAL A O 1
ATOM 652 N N . GLY A 1 86 ? 9.554 5.822 -3.673 1.00 53.69 86 GLY A N 1
ATOM 653 C CA . GLY A 1 86 ? 10.054 4.550 -3.140 1.00 53.69 86 GLY A CA 1
ATOM 654 C C . GLY A 1 86 ? 10.994 4.754 -1.970 1.00 53.69 86 GLY A C 1
ATOM 655 O O . GLY A 1 86 ? 11.890 5.615 -2.107 1.00 53.69 86 GLY A O 1
#